Protein AF-A0A7V9UNX9-F1 (afdb_monomer)

Secondary structure (DSSP, 8-state):
--PPP-----HHHHHHHHHHHHHHHHHHHHHTT--GGG-----------------------EEETTEEEEE-TT--SSSBPPPP-S-SS----EEE-HHHHHHHGGGHHHHHHHHHHHHHHHHHHHHHHHHHHHHHHHHHHHHHHHHHTT--

Sequence (152 aa):
MTTKLKTAMSKEEALNIARRLVQEAVDIANKAGIAPSSVVALHCPEAAVKDSGRDNDDSKTLNWSGVPVIIDDSVEGLFEMPELNNDLEQKPAFLVTQTTADLVQPDFERYKPSLERMAEDWQEEKNQFMREQANRKRDDKKSAKRSDKRQR

Radius of gyration: 28.46 Å; Cα contacts (8 Å, |Δi|>4): 92; chains: 1; bounding box: 58×25×98 Å

Structure (mmCIF, N/CA/C/O backbone):
data_AF-A0A7V9UNX9-F1
#
_entry.id   AF-A0A7V9UNX9-F1
#
loop_
_atom_site.group_PDB
_atom_site.id
_atom_site.type_symbol
_atom_site.label_atom_id
_atom_site.label_alt_id
_atom_site.label_comp_id
_atom_site.label_asym_id
_atom_site.label_entity_id
_atom_site.label_seq_id
_atom_site.pdbx_PDB_ins_code
_atom_site.Cartn_x
_atom_site.Cartn_y
_atom_site.Cartn_z
_atom_site.occupancy
_atom_site.B_iso_or_equiv
_atom_site.auth_seq_id
_atom_site.auth_comp_id
_atom_site.auth_asym_id
_atom_site.auth_atom_id
_atom_site.pdbx_PDB_model_num
ATOM 1 N N . MET A 1 1 ? 15.496 11.543 54.769 1.00 38.31 1 MET A N 1
ATOM 2 C CA . MET A 1 1 ? 14.324 11.459 53.873 1.00 38.31 1 MET A CA 1
ATOM 3 C C . MET A 1 1 ? 14.515 10.249 52.975 1.00 38.31 1 MET A C 1
ATOM 5 O O . MET A 1 1 ? 15.350 10.299 52.085 1.00 38.31 1 MET A O 1
ATOM 9 N N . THR A 1 2 ? 13.855 9.133 53.275 1.00 35.97 2 THR A N 1
ATOM 10 C CA . THR A 1 2 ? 13.968 7.881 52.513 1.00 35.97 2 THR A CA 1
ATOM 11 C C . THR A 1 2 ? 12.855 7.832 51.468 1.00 35.97 2 THR A C 1
ATOM 13 O O . THR A 1 2 ? 11.669 7.855 51.794 1.00 35.97 2 THR A O 1
ATOM 16 N N . THR A 1 3 ? 13.236 7.856 50.194 1.00 46.88 3 THR A N 1
ATOM 17 C CA . THR A 1 3 ? 12.312 7.805 49.061 1.00 46.88 3 THR A CA 1
ATOM 18 C C . THR A 1 3 ? 11.769 6.389 48.879 1.00 46.88 3 THR A C 1
ATOM 20 O O . THR A 1 3 ? 12.484 5.394 48.976 1.00 46.88 3 THR A O 1
ATOM 23 N N . LYS A 1 4 ? 10.453 6.325 48.664 1.00 48.25 4 LYS A N 1
ATOM 24 C CA . LYS A 1 4 ? 9.636 5.118 48.531 1.00 48.25 4 LYS A CA 1
ATOM 25 C C . LYS A 1 4 ? 10.153 4.225 47.397 1.00 48.25 4 LYS A C 1
ATOM 27 O O . LYS A 1 4 ? 10.196 4.653 46.246 1.00 48.25 4 LYS A O 1
ATOM 32 N N . LEU A 1 5 ? 10.481 2.976 47.727 1.00 46.44 5 LEU A N 1
ATOM 33 C CA . LEU A 1 5 ? 10.648 1.896 46.757 1.00 46.44 5 LEU A CA 1
ATOM 34 C C . LEU A 1 5 ? 9.321 1.711 46.011 1.00 46.44 5 LEU A C 1
ATOM 36 O O . LEU A 1 5 ? 8.287 1.421 46.609 1.00 46.44 5 LEU A O 1
ATOM 40 N N . LYS A 1 6 ? 9.350 1.932 44.697 1.00 54.69 6 LYS A N 1
ATOM 41 C CA . LYS A 1 6 ? 8.251 1.633 43.782 1.00 54.69 6 LYS A CA 1
ATOM 42 C C . LYS A 1 6 ? 8.205 0.111 43.648 1.00 54.69 6 LYS A C 1
ATOM 44 O O . LYS A 1 6 ? 8.987 -0.457 42.893 1.00 54.69 6 LYS A O 1
ATOM 49 N N . THR A 1 7 ? 7.359 -0.546 44.440 1.00 56.25 7 THR A N 1
ATOM 50 C CA . THR A 1 7 ? 7.143 -1.994 44.364 1.00 56.25 7 THR A CA 1
ATOM 51 C C . THR A 1 7 ? 6.582 -2.315 42.982 1.00 56.25 7 THR A C 1
ATOM 53 O O . THR A 1 7 ? 5.412 -2.061 42.701 1.00 56.25 7 THR A O 1
ATOM 56 N N . ALA A 1 8 ? 7.435 -2.802 42.084 1.00 64.56 8 ALA A N 1
ATOM 57 C CA . ALA A 1 8 ? 6.988 -3.404 40.842 1.00 64.56 8 ALA A CA 1
ATOM 58 C C . ALA A 1 8 ? 6.227 -4.678 41.224 1.00 64.56 8 ALA A C 1
ATOM 60 O O . ALA A 1 8 ? 6.827 -5.609 41.759 1.00 64.56 8 ALA A O 1
ATOM 61 N N . MET A 1 9 ? 4.905 -4.685 41.027 1.00 65.62 9 MET A N 1
ATOM 62 C CA . MET A 1 9 ? 4.110 -5.898 41.216 1.00 65.62 9 MET A CA 1
ATOM 63 C C . MET A 1 9 ? 4.678 -6.999 40.323 1.00 65.62 9 MET A C 1
ATOM 65 O O . MET A 1 9 ? 5.007 -6.758 39.157 1.00 65.62 9 MET A O 1
ATOM 69 N N . SER A 1 10 ? 4.806 -8.203 40.875 1.00 76.12 10 SER A N 1
ATOM 70 C CA . SER A 1 10 ? 5.253 -9.356 40.099 1.00 76.12 10 SER A CA 1
ATOM 71 C C . SER A 1 10 ? 4.252 -9.640 38.977 1.00 76.12 10 SER A C 1
ATOM 73 O O . SER A 1 10 ? 3.045 -9.455 39.144 1.00 76.12 10 SER A O 1
ATOM 75 N N . LYS A 1 11 ? 4.739 -10.129 37.832 1.00 74.62 11 LYS A N 1
ATOM 76 C CA . LYS A 1 11 ? 3.904 -10.509 36.679 1.00 74.62 11 LYS A CA 1
ATOM 77 C C . LYS A 1 11 ? 2.758 -11.438 37.086 1.00 74.62 11 LYS A C 1
ATOM 79 O O . LYS A 1 11 ? 1.653 -11.311 36.572 1.00 74.62 11 LYS A O 1
ATOM 84 N N . GLU A 1 12 ? 3.016 -12.352 38.014 1.00 81.94 12 GLU A N 1
ATOM 85 C CA . GLU A 1 12 ? 2.030 -13.318 38.500 1.00 81.94 12 GLU A CA 1
ATOM 86 C C . GLU A 1 12 ? 0.948 -12.672 39.374 1.00 81.94 12 GLU A C 1
ATOM 88 O O . GLU A 1 12 ? -0.231 -13.006 39.271 1.00 81.94 12 GLU A O 1
ATOM 93 N N . GLU A 1 13 ? 1.328 -11.672 40.164 1.00 79.75 13 GLU A N 1
ATOM 94 C CA . GLU A 1 13 ? 0.406 -10.886 40.981 1.00 79.75 13 GLU A CA 1
ATOM 95 C C . GLU A 1 13 ? -0.486 -10.002 40.100 1.00 79.75 13 GLU A C 1
ATOM 97 O O . GLU A 1 13 ? -1.707 -10.002 40.253 1.00 79.75 13 GLU A O 1
ATOM 102 N N . ALA A 1 14 ? 0.096 -9.351 39.088 1.00 79.81 14 ALA A N 1
ATOM 103 C CA . ALA A 1 14 ? -0.650 -8.583 38.093 1.00 79.81 14 ALA A CA 1
ATOM 104 C C . ALA A 1 14 ? -1.644 -9.459 37.307 1.00 79.81 14 ALA A C 1
ATOM 106 O O . ALA A 1 14 ? -2.777 -9.049 37.057 1.00 79.81 14 ALA A O 1
ATOM 107 N N . LEU A 1 15 ? -1.245 -10.684 36.952 1.00 81.81 15 LEU A N 1
ATOM 108 C CA . LEU A 1 15 ? -2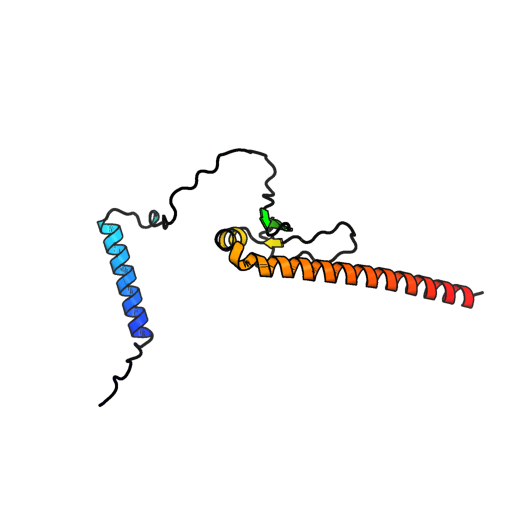.083 -11.612 36.194 1.00 81.81 15 LEU A CA 1
ATOM 109 C C . LEU A 1 15 ? -3.244 -12.152 37.044 1.00 81.81 15 LEU A C 1
ATOM 111 O O . LEU A 1 15 ? -4.368 -12.252 36.553 1.00 81.81 15 LEU A O 1
ATOM 115 N N . ASN A 1 16 ? -3.011 -12.422 38.330 1.00 87.06 16 ASN A N 1
ATOM 116 C CA . ASN A 1 16 ? -4.076 -12.786 39.266 1.00 87.06 16 ASN A CA 1
ATOM 117 C C . ASN A 1 16 ? -5.065 -11.638 39.503 1.00 87.06 16 ASN A C 1
ATOM 119 O O . ASN A 1 16 ? -6.274 -11.871 39.527 1.00 87.06 16 ASN A O 1
ATOM 123 N N . ILE A 1 17 ? -4.577 -10.399 39.612 1.00 84.25 17 ILE A N 1
ATOM 124 C CA . ILE A 1 17 ? -5.438 -9.215 39.730 1.00 84.25 17 ILE A CA 1
ATOM 125 C C . ILE A 1 17 ? -6.288 -9.045 38.466 1.00 84.25 17 ILE A C 1
ATOM 127 O O . ILE A 1 17 ? -7.502 -8.881 38.568 1.00 84.25 17 ILE A O 1
ATOM 131 N N . ALA A 1 18 ? -5.687 -9.155 37.279 1.00 78.81 18 ALA A N 1
ATOM 132 C CA . ALA A 1 18 ? -6.411 -9.052 36.014 1.00 78.81 18 ALA A CA 1
ATOM 133 C C . ALA A 1 18 ? -7.509 -10.121 35.891 1.00 78.81 18 ALA A C 1
ATOM 135 O O . ALA A 1 18 ? -8.648 -9.798 35.560 1.00 78.81 18 ALA A O 1
ATOM 136 N N . ARG A 1 19 ? -7.203 -11.382 36.231 1.00 86.12 19 ARG A N 1
ATOM 137 C CA . ARG A 1 19 ? -8.194 -12.474 36.230 1.00 86.12 19 ARG A CA 1
ATOM 138 C C . ARG A 1 19 ? -9.359 -12.194 37.174 1.00 86.12 19 ARG A C 1
ATOM 140 O O . ARG A 1 19 ? -10.508 -12.414 36.804 1.00 86.12 19 ARG A O 1
ATOM 147 N N . ARG A 1 20 ? -9.071 -11.680 38.372 1.00 87.00 20 ARG A N 1
ATOM 148 C CA . ARG A 1 20 ? -10.100 -11.329 39.355 1.00 87.00 20 ARG A CA 1
ATOM 149 C C . ARG A 1 20 ? -11.010 -10.204 38.857 1.00 87.00 20 ARG A C 1
ATOM 151 O O . ARG A 1 20 ? -12.221 -10.323 38.995 1.00 87.00 20 ARG A O 1
ATOM 158 N N . LEU A 1 21 ? -10.448 -9.160 38.249 1.00 85.56 21 LEU A N 1
ATOM 159 C CA . LEU A 1 21 ? -11.221 -8.042 37.693 1.00 85.56 21 LEU A CA 1
ATOM 160 C C . LEU A 1 21 ? -12.131 -8.481 36.541 1.00 85.56 21 LEU A C 1
ATOM 162 O O . LEU A 1 21 ? -13.276 -8.045 36.463 1.00 85.56 21 LEU A O 1
ATOM 166 N N . VAL A 1 22 ? -11.647 -9.374 35.672 1.00 82.81 22 VAL A N 1
ATOM 167 C CA . VAL A 1 22 ? -12.464 -9.945 34.591 1.00 82.81 22 VAL A CA 1
ATOM 168 C C . VAL A 1 22 ? -13.627 -10.752 35.164 1.00 82.81 22 VAL A C 1
ATOM 170 O O . VAL A 1 22 ? -14.760 -10.577 34.724 1.00 82.81 22 VAL A O 1
ATOM 173 N N . GLN A 1 23 ? -13.374 -11.588 36.174 1.00 83.06 23 GLN A N 1
ATOM 174 C CA . GLN A 1 23 ? -14.426 -12.377 36.815 1.00 83.06 23 GLN A CA 1
ATOM 175 C C . GLN A 1 23 ? -15.488 -11.483 37.473 1.00 83.06 23 GLN A C 1
ATOM 177 O O . GLN A 1 23 ? -16.681 -11.717 37.309 1.00 83.06 23 GLN A O 1
ATOM 182 N N . GLU A 1 24 ? -15.060 -10.419 38.156 1.00 82.69 24 GLU A N 1
ATOM 183 C CA . GLU A 1 24 ? -15.958 -9.455 38.793 1.00 82.69 24 GLU A CA 1
ATOM 184 C C . GLU A 1 24 ? -16.821 -8.706 37.766 1.00 82.69 24 GLU A C 1
ATOM 186 O O . GLU A 1 24 ? -18.028 -8.568 37.957 1.00 82.69 24 GLU A O 1
ATOM 191 N N . ALA A 1 25 ? -16.240 -8.292 36.636 1.00 78.25 25 ALA A N 1
ATOM 192 C CA . ALA A 1 25 ? -16.984 -7.656 35.551 1.00 78.25 25 ALA A CA 1
ATOM 193 C C . ALA A 1 25 ? -18.033 -8.599 34.932 1.00 78.25 25 ALA A C 1
ATOM 195 O O . ALA A 1 25 ? -19.160 -8.179 34.665 1.00 78.25 25 ALA A O 1
ATOM 196 N N . VAL A 1 26 ? -17.688 -9.879 34.751 1.00 80.25 26 VAL A N 1
ATOM 197 C CA . VAL A 1 26 ? -18.617 -10.909 34.258 1.00 80.25 26 VAL A CA 1
ATOM 198 C C . VAL A 1 26 ? -19.763 -11.134 35.247 1.00 80.25 26 VAL A C 1
ATOM 200 O O . VAL A 1 26 ? -20.925 -11.178 34.843 1.00 80.25 26 VAL A O 1
ATOM 203 N N . ASP A 1 27 ? -19.471 -11.213 36.544 1.00 81.06 27 ASP A N 1
ATOM 204 C CA . ASP A 1 27 ? -20.492 -11.403 37.578 1.00 81.06 27 ASP A CA 1
ATOM 205 C C . ASP A 1 27 ? -21.442 -10.198 37.684 1.00 81.06 27 ASP A C 1
ATOM 207 O O . ASP A 1 27 ? -22.650 -10.372 37.877 1.00 81.06 27 ASP A O 1
ATOM 211 N N . ILE A 1 28 ? -20.927 -8.974 37.516 1.00 80.44 28 ILE A N 1
ATOM 212 C CA . ILE A 1 28 ? -21.739 -7.749 37.465 1.00 80.44 28 ILE A CA 1
ATOM 213 C C . ILE A 1 28 ? -22.642 -7.750 36.226 1.00 80.44 28 ILE A C 1
ATOM 215 O O . ILE A 1 28 ? -23.837 -7.479 36.354 1.00 80.44 28 ILE A O 1
ATOM 219 N N . ALA A 1 29 ? -22.111 -8.098 35.050 1.00 70.12 29 ALA A N 1
ATOM 220 C CA . ALA A 1 29 ? -22.890 -8.175 33.813 1.00 70.12 29 ALA A CA 1
ATOM 221 C C . ALA A 1 29 ? -24.019 -9.217 33.913 1.00 70.12 29 ALA A C 1
ATOM 223 O O . ALA A 1 29 ? -25.170 -8.921 33.587 1.00 70.12 29 ALA A O 1
ATOM 224 N N . ASN A 1 30 ? -23.719 -10.392 34.474 1.00 74.62 30 ASN A N 1
ATOM 225 C CA . ASN A 1 30 ? -24.704 -11.447 34.707 1.00 74.62 30 ASN A CA 1
ATOM 226 C C . ASN A 1 30 ? -25.804 -11.004 35.685 1.00 74.62 30 ASN A C 1
ATOM 228 O O . ASN A 1 30 ? -26.985 -11.241 35.434 1.00 74.62 30 ASN A O 1
ATOM 232 N N . LYS A 1 31 ? -25.446 -10.317 36.780 1.00 77.75 31 LYS A N 1
ATOM 233 C CA . LYS A 1 31 ? -26.427 -9.752 37.727 1.00 77.75 31 LYS A CA 1
ATOM 234 C C . LYS A 1 31 ? -27.288 -8.652 37.110 1.00 77.75 31 LYS A C 1
ATOM 236 O O . LYS A 1 31 ? -28.445 -8.512 37.495 1.00 77.75 31 LYS A O 1
ATOM 241 N N . ALA A 1 32 ? -26.744 -7.892 36.165 1.00 74.56 32 ALA A N 1
ATOM 242 C CA . ALA A 1 32 ? -27.473 -6.868 35.423 1.00 74.56 32 ALA A CA 1
ATOM 243 C C . ALA A 1 32 ? -28.381 -7.446 34.317 1.00 74.56 32 ALA A C 1
ATOM 245 O O . ALA A 1 32 ? -29.044 -6.681 33.621 1.00 74.56 32 ALA A O 1
ATOM 246 N N . GLY A 1 33 ? -28.425 -8.775 34.139 1.00 67.31 33 GLY A N 1
ATOM 247 C CA . GLY A 1 33 ? -29.207 -9.425 33.083 1.00 67.31 33 GLY A CA 1
ATOM 248 C C . GLY A 1 33 ? -28.646 -9.192 31.678 1.00 67.31 33 GLY A C 1
ATOM 249 O O . GLY A 1 33 ? -29.339 -9.428 30.690 1.00 67.31 33 GLY A O 1
ATOM 250 N N . ILE A 1 34 ? -27.399 -8.725 31.577 1.00 57.94 34 ILE A N 1
ATOM 251 C CA . ILE A 1 34 ? -26.711 -8.497 30.312 1.00 57.94 34 ILE A CA 1
ATOM 252 C C . ILE A 1 34 ? -26.111 -9.836 29.897 1.00 57.94 34 ILE A C 1
ATOM 254 O O . ILE A 1 34 ? -25.151 -10.312 30.503 1.00 57.94 34 ILE A O 1
ATOM 258 N N . ALA A 1 35 ? -26.691 -10.468 28.875 1.00 58.53 35 ALA A N 1
ATOM 259 C CA . ALA A 1 35 ? -26.101 -11.665 28.294 1.00 58.53 35 ALA A CA 1
ATOM 260 C C . ALA A 1 35 ? -24.660 -11.344 27.843 1.00 58.53 35 ALA A C 1
ATOM 262 O O . ALA A 1 35 ? -24.448 -10.304 27.218 1.00 58.53 35 ALA A O 1
ATOM 263 N N . PRO A 1 36 ? -23.665 -12.210 28.096 1.00 56.16 36 PRO A N 1
ATOM 264 C CA . PRO A 1 36 ? -22.278 -11.953 27.698 1.00 56.16 36 PRO A CA 1
ATOM 265 C C . PRO A 1 36 ? -22.115 -11.801 26.175 1.00 56.16 36 PRO A C 1
ATOM 267 O O . PRO A 1 36 ? -21.190 -11.139 25.720 1.00 56.16 36 PRO A O 1
ATOM 270 N N . SER A 1 37 ? -23.055 -12.330 25.382 1.00 55.47 37 SER A N 1
ATOM 271 C CA . SER A 1 37 ? -23.157 -12.111 23.931 1.00 55.47 37 SER A CA 1
ATOM 272 C C . SER A 1 37 ? -23.652 -10.712 23.532 1.00 55.47 37 SER A C 1
ATOM 274 O O . SER A 1 37 ? -23.590 -10.359 22.361 1.00 55.47 37 SER A O 1
ATOM 276 N N . SER A 1 38 ? -24.173 -9.931 24.481 1.00 48.34 38 SER A N 1
ATOM 277 C CA . SER A 1 38 ? -24.697 -8.572 24.290 1.00 48.34 38 SER A CA 1
ATOM 278 C C . SER A 1 38 ? -23.705 -7.486 24.715 1.00 48.34 38 SER A C 1
ATOM 280 O O . SER A 1 38 ? -23.995 -6.303 24.536 1.00 48.34 38 SER A O 1
ATOM 282 N N . VAL A 1 39 ? -22.535 -7.854 25.250 1.00 49.25 39 VAL A N 1
ATOM 283 C CA . VAL A 1 39 ? -21.430 -6.922 25.521 1.00 49.25 39 VAL A CA 1
ATOM 284 C C . VAL A 1 39 ? -20.670 -6.672 24.214 1.00 49.25 39 VAL A C 1
ATOM 286 O O . VAL A 1 39 ? -19.484 -6.951 24.078 1.00 49.25 39 VAL A O 1
ATOM 289 N N . VAL A 1 40 ? -21.386 -6.169 23.210 1.00 51.28 40 VAL A N 1
ATOM 290 C CA . VAL A 1 40 ? -20.777 -5.435 22.104 1.00 51.28 40 VAL A CA 1
ATOM 291 C C . VAL A 1 40 ? -20.594 -4.022 22.634 1.00 51.28 40 VAL A C 1
ATOM 293 O O . VAL A 1 40 ? -21.552 -3.411 23.109 1.00 51.28 40 VAL A O 1
ATOM 296 N N . ALA A 1 41 ? -19.361 -3.524 22.628 1.00 43.09 41 ALA A N 1
ATOM 297 C CA . ALA A 1 41 ? -19.062 -2.166 23.048 1.00 43.09 41 ALA A CA 1
ATOM 298 C C . ALA A 1 41 ? -19.836 -1.170 22.166 1.00 43.09 41 ALA A C 1
ATOM 300 O O . ALA A 1 41 ? -19.410 -0.822 21.070 1.00 43.09 41 ALA A O 1
ATOM 301 N N . LEU A 1 42 ? -20.984 -0.707 22.659 1.00 45.50 42 LEU A N 1
ATOM 302 C CA . LEU A 1 42 ? -21.714 0.448 22.147 1.00 45.50 42 LEU A CA 1
ATOM 303 C C . LEU A 1 42 ? -20.953 1.716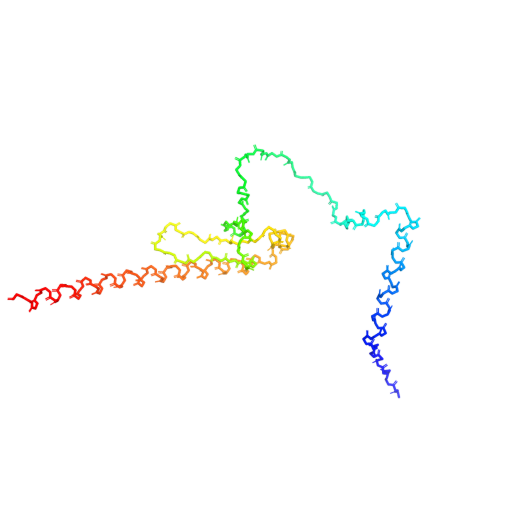 22.556 1.00 45.50 42 LEU A C 1
ATOM 305 O O . LEU A 1 42 ? -21.374 2.478 23.421 1.00 45.50 42 LEU A O 1
ATOM 309 N N . HIS A 1 43 ? -19.804 1.938 21.928 1.00 41.25 43 HIS A N 1
ATOM 310 C CA . HIS A 1 43 ? -19.241 3.272 21.792 1.00 41.25 43 HIS A CA 1
ATOM 311 C C . HIS A 1 43 ? -19.416 3.703 20.342 1.00 41.25 43 HIS A C 1
ATOM 313 O O . HIS A 1 43 ? -18.609 3.353 19.492 1.00 41.25 43 HIS A O 1
ATOM 319 N N . CYS A 1 44 ? -20.524 4.401 20.084 1.00 35.28 44 CYS A N 1
ATOM 320 C CA . CYS A 1 44 ? -20.582 5.672 19.352 1.00 35.28 44 CYS A CA 1
ATOM 321 C C . CYS A 1 44 ? -22.050 5.990 19.013 1.00 35.28 44 CYS A C 1
ATOM 323 O O . CYS A 1 44 ? -22.663 5.268 18.225 1.00 35.28 44 CYS A O 1
ATOM 325 N N . PRO A 1 45 ? -22.645 7.045 19.599 1.00 47.66 45 PRO A N 1
ATOM 326 C CA . PRO A 1 45 ? -23.925 7.546 19.138 1.00 47.66 45 PRO A CA 1
ATOM 327 C C . PRO A 1 45 ? -23.741 8.276 17.799 1.00 47.66 45 PRO A C 1
ATOM 329 O O . PRO A 1 45 ? -22.867 9.122 17.653 1.00 47.66 45 PRO A O 1
ATOM 332 N N . GLU A 1 46 ? -24.610 7.926 16.855 1.00 38.59 46 GLU A N 1
ATOM 333 C CA . GLU A 1 46 ? -25.301 8.856 15.961 1.00 38.59 46 GLU A CA 1
ATOM 334 C C . GLU A 1 46 ? -24.448 9.830 15.124 1.00 38.59 46 GLU A C 1
ATOM 336 O O . GLU A 1 46 ? -24.193 10.972 15.492 1.00 38.59 46 GLU A O 1
ATOM 341 N N . ALA A 1 47 ? -24.170 9.424 13.886 1.00 36.69 47 ALA A N 1
ATOM 342 C CA . ALA A 1 47 ? -24.272 10.336 12.755 1.00 36.69 47 ALA A CA 1
ATOM 343 C C . ALA A 1 47 ? -25.046 9.619 11.649 1.00 36.69 47 ALA A C 1
ATOM 345 O O . ALA A 1 47 ? -24.551 8.703 10.995 1.00 36.69 47 ALA A O 1
ATOM 346 N N . ALA A 1 48 ? -26.306 10.016 11.493 1.00 48.19 48 ALA A N 1
ATOM 347 C CA . ALA A 1 48 ? -27.147 9.630 10.380 1.00 48.19 48 ALA A CA 1
ATOM 348 C C . ALA A 1 48 ? -26.436 9.930 9.053 1.00 48.19 48 ALA A C 1
ATOM 350 O O . ALA A 1 48 ? -26.234 11.094 8.709 1.00 48.19 48 ALA A O 1
ATOM 351 N N . VAL A 1 49 ? -26.125 8.899 8.271 1.00 39.41 49 VAL A N 1
ATOM 352 C CA . VAL A 1 49 ? -25.930 9.061 6.830 1.00 39.41 49 VAL A CA 1
ATOM 353 C C . VAL A 1 49 ? -26.795 8.034 6.128 1.00 39.41 49 VAL A C 1
ATOM 355 O O . VAL A 1 49 ? -26.775 6.841 6.416 1.00 39.41 49 VAL A O 1
ATOM 358 N N . LYS A 1 50 ? -27.646 8.593 5.277 1.00 42.22 50 LYS A N 1
ATOM 359 C CA . LYS A 1 50 ? -28.726 7.947 4.561 1.00 42.22 50 LYS A CA 1
ATOM 360 C C . LYS A 1 50 ? -28.215 6.825 3.669 1.00 42.22 50 LYS A C 1
ATOM 362 O O . LYS A 1 50 ? -27.234 6.972 2.950 1.00 42.22 50 LYS A O 1
ATOM 367 N N . ASP A 1 51 ? -29.008 5.772 3.696 1.00 51.41 51 ASP A N 1
ATOM 368 C CA . ASP A 1 51 ? -29.269 4.846 2.611 1.00 51.41 51 ASP A CA 1
ATOM 369 C C . ASP A 1 51 ? -29.325 5.565 1.249 1.00 51.41 51 ASP A C 1
ATOM 371 O O . ASP A 1 51 ? -30.171 6.438 1.031 1.00 51.41 51 ASP A O 1
ATOM 375 N N . SER A 1 52 ? -28.422 5.204 0.340 1.00 42.78 52 SER A N 1
ATOM 376 C CA . SER A 1 52 ? -28.703 5.202 -1.095 1.00 42.78 52 SER A CA 1
ATOM 377 C C . SER A 1 52 ? -27.652 4.381 -1.834 1.00 42.78 52 SER A C 1
ATOM 379 O O . SER A 1 52 ? -26.494 4.789 -1.905 1.00 42.78 52 SER A O 1
ATOM 381 N N . GLY A 1 53 ? -28.076 3.275 -2.443 1.00 33.88 53 GLY A N 1
ATOM 382 C CA . GLY A 1 53 ? -27.324 2.649 -3.531 1.00 33.88 53 GLY A CA 1
ATOM 383 C C . GLY A 1 53 ? -27.114 1.157 -3.363 1.00 33.88 53 GLY A C 1
ATOM 384 O O . GLY A 1 53 ? -26.008 0.694 -3.120 1.00 33.88 53 GLY A O 1
ATOM 385 N N . ARG A 1 54 ? -28.201 0.408 -3.513 1.00 46.56 54 ARG A N 1
ATOM 386 C CA . ARG A 1 54 ? -28.181 -1.016 -3.819 1.00 46.56 54 ARG A CA 1
ATOM 387 C C . ARG A 1 54 ? -27.744 -1.162 -5.277 1.00 46.56 54 ARG A C 1
ATOM 389 O O . ARG A 1 54 ? -28.607 -1.136 -6.142 1.00 46.56 54 ARG A O 1
ATOM 396 N N . ASP A 1 55 ? -26.448 -1.316 -5.520 1.00 37.50 55 ASP A N 1
ATOM 397 C CA . ASP A 1 55 ? -25.935 -1.811 -6.796 1.00 37.50 55 ASP A CA 1
ATOM 398 C C . ASP A 1 55 ? -25.096 -3.066 -6.555 1.00 37.50 55 ASP A C 1
ATOM 400 O O . ASP A 1 55 ? -24.197 -3.120 -5.720 1.00 37.50 55 ASP A O 1
ATOM 404 N N . ASN A 1 56 ? -25.522 -4.104 -7.259 1.00 43.53 56 ASN A N 1
ATOM 405 C CA . ASN A 1 56 ? -25.025 -5.467 -7.274 1.00 43.53 56 ASN A CA 1
ATOM 406 C C . ASN A 1 56 ? -23.715 -5.489 -8.085 1.00 43.53 56 ASN A C 1
ATOM 408 O O . ASN A 1 56 ? -23.741 -5.762 -9.282 1.00 43.53 56 ASN A O 1
ATOM 412 N N . ASP A 1 57 ? -22.602 -5.131 -7.451 1.00 41.94 57 ASP A N 1
ATOM 413 C CA . ASP A 1 57 ? -21.241 -5.412 -7.919 1.00 41.94 57 ASP A CA 1
ATOM 414 C C . ASP A 1 57 ? -20.345 -5.439 -6.671 1.00 41.94 57 ASP A C 1
ATOM 416 O O . ASP A 1 57 ? -19.954 -4.400 -6.143 1.00 41.94 57 ASP A O 1
ATOM 420 N N . ASP A 1 58 ? -20.114 -6.629 -6.110 1.00 43.44 58 ASP A N 1
ATOM 421 C CA . ASP A 1 58 ? -19.566 -6.846 -4.754 1.00 43.44 58 ASP A CA 1
ATOM 422 C C . ASP A 1 58 ? -18.094 -6.410 -4.564 1.00 43.44 58 ASP A C 1
ATOM 424 O O . ASP A 1 58 ? -17.455 -6.735 -3.565 1.00 43.44 58 ASP A O 1
ATOM 428 N N . SER A 1 59 ? -17.543 -5.614 -5.479 1.00 49.09 59 SER A N 1
ATOM 429 C CA . SER A 1 59 ? -16.244 -4.966 -5.311 1.00 49.09 59 SER A CA 1
ATOM 430 C C . SER A 1 59 ? -16.445 -3.593 -4.677 1.00 49.09 59 SER A C 1
ATOM 432 O O . SER A 1 59 ? -16.423 -2.565 -5.355 1.00 49.09 59 SER A O 1
ATOM 434 N N . LYS A 1 60 ? -16.660 -3.560 -3.359 1.00 55.31 60 LYS A N 1
ATOM 435 C CA . LYS A 1 60 ? -16.789 -2.321 -2.578 1.00 55.31 60 LYS A CA 1
ATOM 436 C C . LYS A 1 60 ? -15.472 -1.535 -2.647 1.00 55.31 60 LYS A C 1
ATOM 438 O O . LYS A 1 60 ? -14.592 -1.700 -1.809 1.00 55.31 60 LYS A O 1
ATOM 443 N N . THR A 1 61 ? -15.311 -0.709 -3.679 1.00 59.91 61 THR A N 1
ATOM 444 C CA . THR A 1 61 ? -14.088 0.066 -3.902 1.00 59.91 61 THR A CA 1
ATOM 445 C C . THR A 1 61 ? -14.087 1.234 -2.925 1.00 59.91 61 THR A C 1
ATOM 447 O O . THR A 1 61 ? -14.780 2.236 -3.106 1.00 59.91 61 THR A O 1
ATOM 450 N N . LEU A 1 62 ? -13.353 1.075 -1.828 1.00 72.69 62 LEU A N 1
ATOM 451 C CA . LEU A 1 62 ? -13.092 2.150 -0.878 1.00 72.69 62 LEU A CA 1
ATOM 452 C C . LEU A 1 62 ? -12.009 3.053 -1.480 1.00 72.69 62 LEU A C 1
ATOM 454 O O . LEU A 1 62 ? -11.116 2.575 -2.165 1.00 72.69 62 LEU A O 1
ATOM 458 N N . ASN A 1 63 ? -12.081 4.363 -1.265 1.00 80.38 63 ASN A N 1
ATOM 459 C CA . ASN A 1 63 ? -11.036 5.286 -1.718 1.00 80.38 63 ASN A CA 1
ATOM 460 C C . ASN A 1 63 ? -10.345 5.888 -0.502 1.00 80.38 63 ASN A C 1
ATOM 462 O O . ASN A 1 63 ? -10.984 6.558 0.311 1.00 80.38 63 ASN A O 1
ATOM 466 N N . TRP A 1 64 ? -9.036 5.683 -0.407 1.00 81.31 64 TRP A N 1
ATOM 467 C CA . TRP A 1 64 ? -8.189 6.151 0.683 1.00 81.31 64 TRP A CA 1
ATOM 468 C C . TRP A 1 64 ? -7.148 7.112 0.136 1.00 81.31 64 TRP A C 1
ATOM 470 O O . TRP A 1 64 ? -6.346 6.760 -0.720 1.00 81.31 64 TRP A O 1
ATOM 480 N N . SER A 1 65 ? -7.198 8.364 0.592 1.00 77.94 65 SER A N 1
ATOM 481 C CA . SER A 1 65 ? -6.295 9.429 0.130 1.00 77.94 65 SER A CA 1
ATOM 482 C C . SER A 1 65 ? -6.360 9.662 -1.386 1.00 77.94 65 SER A C 1
ATOM 484 O O . SER A 1 65 ? -5.376 10.040 -2.010 1.00 77.94 65 SER A O 1
ATOM 486 N N . GLY A 1 66 ? -7.519 9.404 -2.004 1.00 80.38 66 GLY A N 1
ATOM 487 C CA . GLY A 1 66 ? -7.681 9.472 -3.461 1.00 80.38 66 GLY A CA 1
ATOM 488 C C . GLY A 1 66 ? -7.098 8.276 -4.227 1.00 80.38 66 GLY A C 1
ATOM 489 O O . GLY A 1 66 ? -7.127 8.285 -5.455 1.00 80.38 66 GLY A O 1
ATOM 490 N N . VAL A 1 67 ? -6.612 7.251 -3.523 1.00 84.12 67 VAL A N 1
ATOM 491 C CA . VAL A 1 67 ? -6.118 5.990 -4.081 1.00 84.12 67 VAL A CA 1
ATOM 492 C C . VAL A 1 67 ? -7.176 4.895 -3.883 1.00 84.12 67 VAL A C 1
ATOM 494 O O . VAL A 1 67 ? -7.735 4.789 -2.785 1.00 84.12 67 VAL A O 1
ATOM 497 N N . PRO A 1 68 ? -7.470 4.076 -4.908 1.00 86.75 68 PRO A N 1
ATOM 498 C CA . PRO A 1 68 ? -8.381 2.946 -4.776 1.00 86.75 68 PRO A CA 1
ATOM 499 C C . PRO A 1 68 ? -7.892 1.924 -3.752 1.00 86.75 68 PRO A C 1
ATOM 501 O O . PRO A 1 68 ? -6.704 1.612 -3.687 1.00 86.75 68 PRO A O 1
ATOM 504 N N . VAL A 1 69 ? -8.829 1.369 -2.998 1.00 87.44 69 VAL A N 1
ATOM 505 C CA . VAL A 1 69 ? -8.636 0.267 -2.061 1.00 87.44 69 VAL A CA 1
ATOM 506 C C . VAL A 1 69 ? -9.473 -0.902 -2.546 1.00 87.44 69 VAL A C 1
ATOM 508 O O . VAL A 1 69 ? -10.682 -0.780 -2.766 1.00 87.44 69 VAL A O 1
ATOM 511 N N . ILE A 1 70 ? -8.807 -2.030 -2.724 1.00 87.81 70 ILE A N 1
ATOM 512 C CA . ILE A 1 70 ? -9.370 -3.275 -3.213 1.00 87.81 70 ILE A CA 1
ATOM 513 C C . ILE A 1 70 ? -9.314 -4.259 -2.053 1.00 87.81 70 ILE A C 1
ATOM 515 O O . ILE A 1 70 ? -8.248 -4.506 -1.487 1.00 87.81 70 ILE A O 1
ATOM 519 N N . ILE A 1 71 ? -10.480 -4.789 -1.695 1.00 86.25 71 ILE A N 1
ATOM 520 C CA . ILE A 1 71 ? -10.583 -5.811 -0.663 1.00 86.25 71 ILE A CA 1
ATOM 521 C C . ILE A 1 71 ? -10.243 -7.156 -1.298 1.00 86.25 71 ILE A C 1
ATOM 523 O O . ILE A 1 71 ? -10.967 -7.627 -2.174 1.00 86.25 71 ILE A O 1
ATOM 527 N N . ASP A 1 72 ? -9.135 -7.745 -0.868 1.00 85.69 72 ASP A N 1
ATOM 528 C CA . ASP A 1 72 ? -8.655 -9.045 -1.317 1.00 85.69 72 ASP A CA 1
ATOM 529 C C . ASP A 1 72 ? -8.194 -9.853 -0.100 1.00 85.69 72 ASP A C 1
ATOM 531 O O . ASP A 1 72 ? -7.142 -9.602 0.479 1.00 85.69 72 ASP A O 1
ATOM 535 N N . ASP A 1 73 ? -8.989 -10.834 0.320 1.00 83.50 73 ASP A N 1
ATOM 536 C CA . ASP A 1 73 ? -8.641 -11.681 1.467 1.00 83.50 73 ASP A CA 1
ATOM 537 C C . ASP A 1 73 ? -7.563 -12.732 1.136 1.00 83.50 73 ASP A C 1
ATOM 539 O O . ASP A 1 73 ? -7.184 -13.517 2.007 1.00 83.50 73 ASP A O 1
ATOM 543 N N . SER A 1 74 ? -7.071 -12.774 -0.109 1.00 82.81 74 SER A N 1
ATOM 544 C CA . SER A 1 74 ? -5.947 -13.630 -0.497 1.00 82.81 74 SER A CA 1
ATOM 545 C C . SER A 1 74 ? -4.575 -12.999 -0.248 1.00 82.81 74 SER A C 1
ATOM 547 O O . SER A 1 74 ? -3.583 -13.731 -0.246 1.00 82.81 74 SER A O 1
ATOM 549 N N . VAL A 1 75 ? -4.501 -11.683 -0.001 1.00 79.12 75 VAL A N 1
ATOM 550 C CA . VAL A 1 75 ? -3.236 -11.031 0.363 1.00 79.12 75 VAL A CA 1
ATOM 551 C C . VAL A 1 75 ? -2.887 -11.284 1.830 1.00 79.12 75 VAL A C 1
ATOM 553 O O . VAL A 1 75 ? -3.751 -11.301 2.707 1.00 79.12 75 VAL A O 1
ATOM 556 N N . GLU A 1 76 ? -1.600 -11.494 2.110 1.00 74.25 76 GLU A N 1
ATOM 557 C CA . GLU A 1 76 ? -1.116 -11.745 3.475 1.00 74.25 76 GLU A CA 1
ATOM 558 C C . GLU A 1 76 ? -0.812 -10.438 4.232 1.00 74.25 76 GLU A C 1
ATOM 560 O O . GLU A 1 76 ? -0.797 -10.416 5.467 1.00 74.25 76 GLU A O 1
ATOM 565 N N . GLY A 1 77 ? -0.568 -9.341 3.511 1.00 66.31 77 GLY A N 1
ATOM 566 C CA . GLY A 1 77 ? -0.233 -8.041 4.074 1.00 66.31 77 GLY A CA 1
ATOM 567 C C . GLY A 1 77 ? -1.429 -7.159 4.440 1.00 66.31 77 GLY A C 1
ATOM 568 O O . GLY A 1 77 ? -2.541 -7.285 3.936 1.00 66.31 77 GLY A O 1
ATOM 569 N N . LEU A 1 78 ? -1.163 -6.202 5.335 1.00 72.50 78 LEU A N 1
ATOM 570 C CA . LEU A 1 78 ? -2.136 -5.192 5.769 1.00 72.50 78 LEU A CA 1
ATOM 571 C C . LEU A 1 78 ? -2.395 -4.129 4.682 1.00 72.50 78 LEU A C 1
ATOM 573 O O . LEU A 1 78 ? -3.499 -3.610 4.584 1.00 72.50 78 LEU A O 1
ATOM 577 N N . PHE A 1 79 ? -1.367 -3.775 3.907 1.00 79.56 79 PHE A N 1
ATOM 578 C CA . PHE A 1 79 ? -1.398 -2.733 2.876 1.00 79.56 79 PHE A CA 1
ATOM 579 C C . PHE A 1 79 ? -0.399 -3.079 1.782 1.00 79.56 79 PHE A C 1
ATOM 581 O O . PHE A 1 79 ? 0.761 -2.666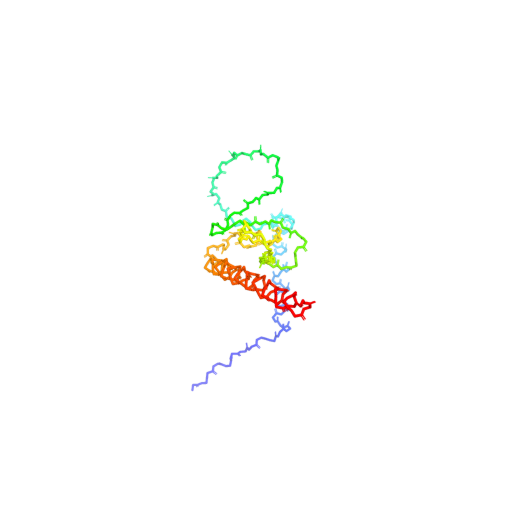 1.840 1.00 79.56 79 PHE A O 1
ATOM 588 N N . GLU A 1 80 ? -0.830 -3.855 0.800 1.00 84.25 8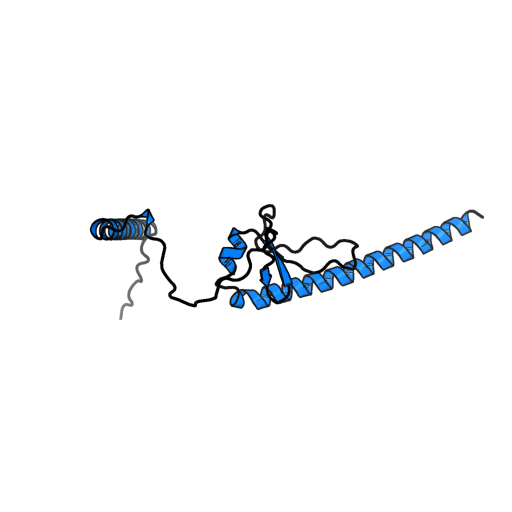0 GLU A N 1
ATOM 589 C CA . GLU A 1 80 ? 0.026 -4.221 -0.322 1.00 84.25 80 GLU A CA 1
ATOM 590 C C . GLU A 1 80 ? -0.297 -3.366 -1.541 1.00 84.25 80 GLU A C 1
ATOM 592 O O . GLU A 1 80 ? -1.449 -3.057 -1.824 1.00 84.25 80 GLU A O 1
ATOM 597 N N . MET A 1 81 ? 0.739 -2.949 -2.259 1.00 87.88 81 MET A N 1
ATOM 598 C CA . MET A 1 81 ? 0.579 -2.354 -3.580 1.00 87.88 81 MET A CA 1
ATOM 599 C C . MET A 1 81 ? 0.808 -3.446 -4.624 1.00 87.88 81 MET A C 1
ATOM 601 O O . MET A 1 81 ? 1.695 -4.281 -4.433 1.00 87.88 81 MET A O 1
ATOM 605 N N . PRO A 1 82 ? 0.056 -3.454 -5.735 1.00 86.62 82 PRO A N 1
ATOM 606 C CA . PRO A 1 82 ? 0.244 -4.447 -6.778 1.00 86.62 82 PRO A CA 1
ATOM 607 C C . PRO A 1 82 ? 1.651 -4.346 -7.370 1.00 86.62 82 PRO A C 1
ATOM 609 O O . PRO A 1 82 ? 2.190 -3.250 -7.553 1.00 86.62 82 PRO A O 1
ATOM 612 N N . GLU A 1 83 ? 2.223 -5.493 -7.732 1.00 88.00 83 GLU A N 1
ATOM 613 C CA . GLU A 1 83 ? 3.524 -5.537 -8.395 1.00 88.00 83 GLU A CA 1
ATOM 614 C C . GLU A 1 83 ? 3.524 -4.726 -9.697 1.00 88.00 83 GLU A C 1
ATOM 616 O O . GLU A 1 83 ? 2.552 -4.696 -10.464 1.00 88.00 83 GLU A O 1
ATOM 621 N N . LEU A 1 84 ? 4.650 -4.070 -9.970 1.00 89.56 84 LEU A N 1
ATOM 622 C CA . LEU A 1 84 ? 4.824 -3.268 -11.172 1.00 89.56 84 LEU A CA 1
ATOM 623 C C . LEU A 1 84 ? 4.854 -4.162 -12.413 1.00 89.56 84 LEU A C 1
ATOM 625 O O . LEU A 1 84 ? 5.689 -5.055 -12.546 1.00 89.56 84 LEU A O 1
ATOM 629 N N . ASN A 1 85 ? 3.976 -3.876 -13.371 1.00 87.69 85 ASN A N 1
ATOM 630 C CA . ASN A 1 85 ? 3.936 -4.577 -14.652 1.00 87.69 85 ASN A CA 1
ATOM 631 C C . ASN A 1 85 ? 4.336 -3.652 -15.822 1.00 87.69 85 ASN A C 1
ATOM 633 O O . ASN A 1 85 ? 4.764 -2.517 -15.628 1.00 87.69 85 ASN A O 1
ATOM 637 N N . ASN A 1 86 ? 4.226 -4.119 -17.069 1.00 83.50 86 ASN A N 1
ATOM 638 C CA . ASN A 1 86 ? 4.553 -3.304 -18.253 1.00 83.50 86 ASN A CA 1
ATOM 639 C C . ASN A 1 86 ? 3.385 -2.433 -18.758 1.00 83.50 86 ASN A C 1
ATOM 641 O O . ASN A 1 86 ? 3.530 -1.777 -19.791 1.00 83.50 86 ASN A O 1
ATOM 645 N N . ASP A 1 87 ? 2.239 -2.452 -18.079 1.00 85.62 87 ASP A N 1
ATOM 646 C CA . ASP A 1 87 ? 1.064 -1.672 -18.450 1.00 85.62 87 ASP A CA 1
ATOM 647 C C . ASP A 1 87 ? 1.255 -0.200 -18.060 1.00 85.62 87 ASP A C 1
ATOM 649 O O . ASP A 1 87 ? 1.640 0.115 -16.935 1.00 85.62 87 ASP A O 1
ATOM 653 N N . LEU A 1 88 ? 1.011 0.708 -19.002 1.00 79.06 88 LEU A N 1
ATOM 654 C CA . LEU A 1 88 ? 1.110 2.152 -18.782 1.00 79.06 88 LEU A CA 1
ATOM 655 C C . LEU A 1 88 ? -0.096 2.706 -18.022 1.00 79.06 88 LEU A C 1
ATOM 657 O O . LEU A 1 88 ? 0.007 3.778 -17.432 1.00 79.06 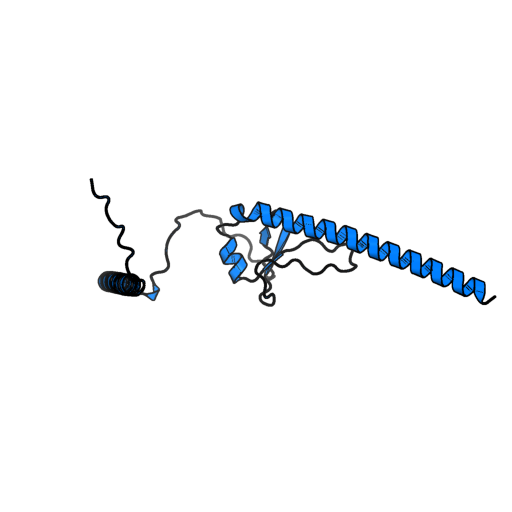88 LEU A O 1
ATOM 661 N N . GLU A 1 89 ? -1.218 1.991 -18.044 1.00 83.62 89 GLU A N 1
ATOM 662 C CA . GLU A 1 89 ? -2.461 2.407 -17.398 1.00 83.62 89 GLU A CA 1
ATOM 663 C C . GLU A 1 89 ? -2.570 1.896 -15.957 1.00 83.62 89 GLU A C 1
ATOM 665 O O . GLU A 1 89 ? -3.499 2.277 -15.244 1.00 83.62 89 GLU A O 1
ATOM 670 N N . GLN A 1 90 ? -1.603 1.086 -15.504 1.00 85.25 90 GLN A N 1
ATOM 671 C CA . GLN A 1 90 ? -1.541 0.610 -14.126 1.00 85.25 90 GLN A CA 1
ATOM 672 C C . GLN A 1 90 ? -1.430 1.800 -13.164 1.00 85.25 90 GLN A C 1
ATOM 674 O O . GLN A 1 90 ? -0.479 2.583 -13.230 1.00 85.25 90 GLN A O 1
ATOM 679 N N . LYS A 1 91 ? -2.402 1.910 -12.258 1.00 87.12 91 LYS A N 1
ATOM 680 C CA . LYS A 1 91 ? -2.476 2.936 -11.211 1.00 87.12 91 LYS A CA 1
ATOM 681 C C . LYS A 1 91 ? -2.144 2.333 -9.842 1.00 87.12 91 LYS A C 1
ATOM 683 O O . LYS A 1 91 ? -2.349 1.130 -9.670 1.00 87.12 91 LYS A O 1
ATOM 688 N N . PRO A 1 92 ? -1.684 3.149 -8.876 1.00 88.94 92 PRO A N 1
ATOM 689 C CA . PRO A 1 92 ? -1.534 2.697 -7.500 1.00 88.94 92 PRO A CA 1
ATOM 690 C C . PRO A 1 92 ? -2.900 2.290 -6.942 1.00 88.94 92 PRO A C 1
ATOM 692 O O . PRO A 1 92 ? -3.903 2.962 -7.197 1.00 88.94 92 PRO A O 1
ATOM 695 N N . ALA A 1 93 ? -2.932 1.194 -6.192 1.00 90.12 93 ALA A N 1
ATOM 696 C CA . ALA A 1 93 ? -4.108 0.712 -5.482 1.00 90.12 93 ALA A CA 1
ATOM 697 C C . ALA A 1 93 ? -3.660 -0.046 -4.229 1.00 90.12 93 ALA A C 1
ATOM 699 O O . ALA A 1 93 ? -2.704 -0.813 -4.290 1.00 90.12 93 ALA A O 1
ATOM 700 N N . PHE A 1 94 ? -4.345 0.157 -3.108 1.00 89.12 94 PHE A N 1
ATOM 701 C CA . PHE A 1 94 ? -4.096 -0.604 -1.889 1.00 89.12 94 PHE A CA 1
ATOM 702 C C . PHE A 1 94 ? -4.891 -1.902 -1.920 1.00 89.12 94 PHE A C 1
ATOM 704 O O . PHE A 1 94 ? -6.117 -1.878 -1.978 1.00 89.12 94 PHE A O 1
ATOM 711 N N . LEU A 1 95 ? -4.195 -3.024 -1.849 1.00 89.06 95 LEU A N 1
ATOM 712 C CA . LEU A 1 95 ? -4.755 -4.341 -1.600 1.00 89.06 95 LEU A CA 1
ATOM 713 C C . LEU A 1 95 ? -4.760 -4.563 -0.090 1.00 89.06 95 LEU A C 1
ATOM 715 O O . LEU A 1 95 ? -3.717 -4.463 0.564 1.00 89.06 95 LEU A O 1
ATOM 719 N N . VAL A 1 96 ? -5.943 -4.807 0.461 1.00 88.38 96 VAL A N 1
ATOM 720 C CA . VAL A 1 96 ? -6.139 -5.011 1.899 1.00 88.38 96 VAL A CA 1
ATOM 721 C C . VAL A 1 96 ? -7.145 -6.125 2.133 1.00 88.38 96 VAL A C 1
ATOM 723 O O . VAL A 1 96 ? -8.063 -6.315 1.342 1.00 88.38 96 VAL A O 1
ATOM 726 N N . THR A 1 97 ? -7.037 -6.819 3.258 1.00 88.12 97 THR A N 1
ATOM 727 C CA . THR A 1 97 ? -8.089 -7.747 3.691 1.00 88.12 97 THR A CA 1
ATOM 728 C C . THR A 1 97 ? -9.284 -6.986 4.265 1.00 88.12 97 THR A C 1
ATOM 730 O O . THR A 1 97 ? -9.142 -5.857 4.752 1.00 88.12 97 THR A O 1
ATOM 733 N N . GLN A 1 98 ? -10.462 -7.615 4.291 1.00 85.44 98 GLN A N 1
ATOM 734 C CA . GLN A 1 98 ? -11.669 -7.013 4.876 1.00 85.44 98 GLN A CA 1
ATOM 735 C C . GLN A 1 98 ? -11.436 -6.618 6.343 1.00 85.44 98 GLN A C 1
ATOM 737 O O . GLN A 1 98 ? -11.792 -5.523 6.774 1.00 85.44 98 GLN A O 1
ATOM 742 N N . THR A 1 99 ? -10.751 -7.481 7.097 1.00 85.75 99 THR A N 1
ATOM 743 C CA . THR A 1 99 ? -10.419 -7.226 8.507 1.00 85.75 99 THR A CA 1
ATOM 744 C C . THR A 1 99 ? -9.499 -6.021 8.686 1.00 85.75 99 THR A C 1
ATOM 746 O O . THR A 1 99 ? -9.651 -5.270 9.649 1.00 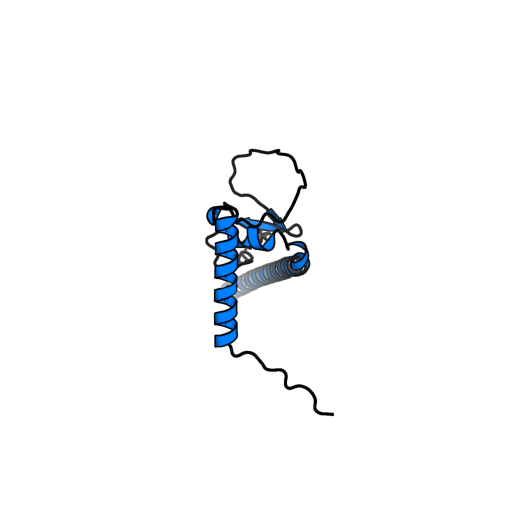85.75 99 THR A O 1
ATOM 749 N N . THR A 1 100 ? -8.571 -5.799 7.755 1.00 84.81 100 THR A N 1
ATOM 750 C CA . THR A 1 100 ? -7.681 -4.634 7.791 1.00 84.81 100 THR A CA 1
ATOM 751 C C . THR A 1 100 ? -8.410 -3.354 7.414 1.00 84.81 100 THR A C 1
ATOM 753 O O . THR A 1 100 ? -8.211 -2.326 8.065 1.00 84.81 100 THR A O 1
ATOM 756 N N . ALA A 1 101 ? -9.286 -3.423 6.406 1.00 84.06 101 ALA A N 1
ATOM 757 C CA . ALA A 1 101 ? -10.148 -2.312 6.030 1.00 84.06 101 ALA A CA 1
ATOM 758 C C . ALA A 1 101 ? -10.957 -1.820 7.236 1.00 84.06 101 ALA A C 1
ATOM 760 O O . ALA A 1 101 ? -10.897 -0.636 7.569 1.00 84.06 101 ALA A O 1
ATOM 761 N N . ASP A 1 102 ? -11.605 -2.741 7.949 1.00 85.06 102 ASP A N 1
ATOM 762 C CA . ASP A 1 102 ? -12.427 -2.428 9.120 1.00 85.06 102 ASP A CA 1
ATOM 763 C C . ASP A 1 102 ? -11.600 -1.900 10.304 1.00 85.06 102 ASP A C 1
ATOM 765 O O . ASP A 1 102 ? -12.053 -1.020 11.039 1.00 85.06 102 ASP A O 1
ATOM 769 N N . LEU A 1 103 ? -10.371 -2.398 10.488 1.00 84.56 103 LEU A N 1
ATOM 770 C CA . LEU A 1 103 ? -9.481 -1.965 11.569 1.00 84.56 103 LEU A CA 1
ATOM 771 C C . LEU A 1 103 ? -8.949 -0.546 11.352 1.00 84.56 103 LEU A C 1
ATOM 773 O O . LEU A 1 103 ? -8.801 0.210 12.311 1.00 84.56 103 LEU A O 1
ATOM 777 N N . VAL A 1 104 ? -8.650 -0.183 10.105 1.00 81.50 104 VAL A N 1
ATOM 778 C CA . VAL A 1 104 ? -7.992 1.092 9.786 1.00 81.50 104 VAL A CA 1
ATOM 779 C C . VAL A 1 104 ? -9.000 2.187 9.457 1.00 81.50 104 VAL A C 1
ATOM 781 O O . VAL A 1 104 ? -8.718 3.359 9.697 1.00 81.50 104 VAL A O 1
ATOM 784 N N . GLN A 1 105 ? -10.196 1.835 8.980 1.00 81.69 105 GLN A N 1
ATOM 785 C CA . GLN A 1 105 ? -11.271 2.783 8.693 1.00 81.69 105 GLN A CA 1
ATOM 786 C C . GLN A 1 105 ? -11.536 3.819 9.810 1.00 81.69 105 GLN A C 1
ATOM 788 O O . GLN A 1 105 ? -11.637 5.001 9.471 1.00 81.69 105 GLN A O 1
ATOM 793 N N . PRO A 1 106 ? -11.625 3.462 11.111 1.00 83.75 106 PRO A N 1
ATOM 794 C CA . PRO A 1 106 ? -11.858 4.449 12.170 1.00 83.75 106 PRO A CA 1
ATOM 795 C C . PRO A 1 106 ? -10.676 5.404 12.396 1.00 83.75 106 PRO A C 1
ATOM 797 O O . PRO A 1 106 ? -10.888 6.560 12.752 1.00 83.75 106 PRO A O 1
ATOM 800 N N . ASP A 1 107 ? -9.447 4.947 12.146 1.00 85.19 107 ASP A N 1
ATOM 801 C CA . ASP A 1 107 ? -8.208 5.701 12.375 1.00 85.19 107 ASP A CA 1
ATOM 802 C C . ASP A 1 107 ? -7.569 6.200 11.064 1.00 85.19 107 ASP A C 1
ATOM 804 O O . ASP A 1 107 ? -6.398 6.586 11.039 1.00 85.19 107 ASP A O 1
ATOM 808 N N . PHE A 1 108 ? -8.325 6.220 9.962 1.00 82.81 108 PHE A N 1
ATOM 809 C CA . PHE A 1 108 ? -7.810 6.471 8.615 1.00 82.81 108 PHE A CA 1
ATOM 810 C C . PHE A 1 108 ? -6.976 7.760 8.512 1.00 82.81 108 PHE A C 1
ATOM 812 O O . PHE A 1 108 ? -5.864 7.746 7.982 1.00 82.81 108 PHE A O 1
ATOM 819 N N . GLU A 1 109 ? -7.462 8.863 9.088 1.00 83.56 109 GLU A N 1
ATOM 820 C CA . GLU A 1 109 ? -6.772 10.164 9.077 1.00 83.56 109 GLU A CA 1
ATOM 821 C C . GLU A 1 109 ? -5.374 10.108 9.712 1.00 83.56 109 GLU A C 1
ATOM 823 O O . GLU A 1 109 ? -4.479 10.861 9.332 1.00 83.56 109 GLU A O 1
ATOM 828 N N . ARG A 1 110 ? -5.148 9.189 10.656 1.00 87.38 110 ARG A N 1
ATOM 829 C CA . ARG A 1 110 ? -3.840 9.005 11.291 1.00 87.38 110 ARG A CA 1
ATOM 830 C C . ARG A 1 110 ? -2.836 8.337 10.356 1.00 87.38 110 ARG A C 1
ATOM 832 O O . ARG A 1 110 ? -1.647 8.641 10.426 1.00 87.38 110 ARG A O 1
ATOM 839 N N . TYR A 1 111 ? -3.308 7.429 9.506 1.00 85.38 111 TYR A N 1
ATOM 840 C CA . TYR A 1 111 ? -2.480 6.664 8.572 1.00 85.38 111 TYR A CA 1
ATOM 841 C C . TYR A 1 111 ? -2.366 7.322 7.198 1.00 85.38 111 TYR A C 1
ATOM 843 O O . TYR A 1 111 ? -1.432 7.028 6.453 1.00 85.38 111 TYR A O 1
ATOM 851 N N . LYS A 1 112 ? -3.264 8.259 6.887 1.00 87.06 112 LYS A N 1
ATOM 852 C CA . LYS A 1 112 ? -3.328 8.995 5.624 1.00 87.06 112 LYS A CA 1
ATOM 853 C C . LYS A 1 112 ? -1.967 9.489 5.099 1.00 87.06 112 LYS A C 1
ATOM 855 O O . LYS A 1 112 ? -1.675 9.164 3.950 1.00 87.06 112 LYS A O 1
ATOM 860 N N . PRO A 1 113 ? -1.091 10.155 5.886 1.00 89.31 113 PRO A N 1
ATOM 861 C CA . PRO A 1 113 ? 0.204 10.616 5.371 1.00 89.31 113 PRO A CA 1
ATOM 862 C C . PRO A 1 113 ? 1.136 9.474 4.945 1.00 89.31 113 PRO A C 1
ATOM 864 O O . PRO A 1 113 ? 1.919 9.611 4.009 1.00 89.31 113 PRO A O 1
ATOM 867 N N . SER A 1 114 ? 1.071 8.332 5.634 1.00 89.94 114 SER A N 1
ATOM 868 C CA . SER A 1 114 ? 1.862 7.150 5.280 1.00 89.94 114 SER A CA 1
ATOM 869 C C . SER A 1 114 ? 1.343 6.493 4.005 1.00 89.94 114 SER A C 1
ATOM 871 O O . SER A 1 114 ? 2.146 6.074 3.177 1.00 89.94 114 SER A O 1
ATOM 873 N N . LEU A 1 115 ? 0.021 6.445 3.828 1.00 88.25 115 LEU A N 1
ATOM 874 C CA . LEU A 1 115 ? -0.605 5.909 2.620 1.00 88.25 115 LEU A CA 1
ATOM 875 C C . LEU A 1 115 ? -0.306 6.792 1.402 1.00 88.25 115 LEU A C 1
ATOM 877 O O . LEU A 1 115 ? 0.087 6.285 0.358 1.00 88.25 115 LEU A O 1
ATOM 881 N N . GLU A 1 116 ? -0.398 8.114 1.544 1.00 90.69 116 GLU A N 1
ATOM 882 C CA . GLU A 1 116 ? -0.022 9.053 0.477 1.00 90.69 116 GLU A CA 1
ATOM 883 C C . GLU A 1 116 ? 1.425 8.824 0.027 1.00 90.69 116 GLU A C 1
ATOM 885 O O . GLU A 1 116 ? 1.678 8.632 -1.162 1.00 90.69 116 GLU A O 1
ATOM 890 N N . ARG A 1 117 ? 2.355 8.704 0.980 1.00 92.69 117 ARG A N 1
ATOM 891 C CA . ARG A 1 117 ? 3.759 8.427 0.671 1.00 92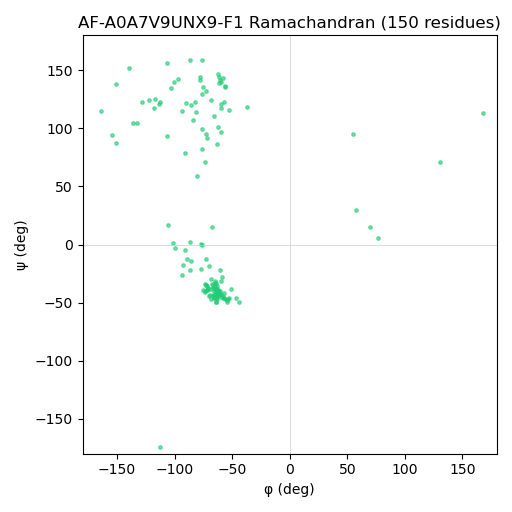.69 117 ARG A CA 1
ATOM 892 C C . ARG A 1 117 ? 3.969 7.078 -0.023 1.00 92.69 117 ARG A C 1
ATOM 894 O O . ARG A 1 117 ? 4.740 7.009 -0.970 1.00 92.69 117 ARG A O 1
ATOM 901 N N . MET A 1 118 ? 3.284 6.015 0.404 1.00 91.25 118 MET A N 1
ATOM 902 C CA . MET A 1 118 ? 3.385 4.705 -0.260 1.00 91.25 118 MET A CA 1
ATOM 903 C C . MET A 1 118 ? 2.916 4.755 -1.716 1.00 91.25 118 MET A C 1
ATOM 905 O O . MET A 1 118 ? 3.523 4.130 -2.583 1.00 91.25 118 MET A O 1
ATOM 909 N N . ALA A 1 119 ? 1.842 5.495 -1.993 1.00 90.81 119 ALA A N 1
ATOM 910 C CA . ALA A 1 119 ? 1.343 5.660 -3.352 1.00 90.81 119 ALA A CA 1
ATOM 911 C C . ALA A 1 119 ? 2.310 6.484 -4.223 1.00 90.81 119 ALA A C 1
ATOM 913 O O . ALA A 1 119 ? 2.500 6.162 -5.397 1.00 90.81 119 ALA A O 1
ATOM 914 N N . GLU A 1 120 ? 2.941 7.514 -3.653 1.00 92.50 120 GLU A N 1
ATOM 915 C CA . GLU A 1 120 ? 3.989 8.297 -4.320 1.00 92.50 120 GLU A CA 1
ATOM 916 C C . GLU A 1 120 ? 5.227 7.447 -4.634 1.00 92.50 120 GLU A C 1
ATOM 918 O O . GLU A 1 120 ? 5.668 7.429 -5.785 1.00 92.50 120 GLU A O 1
ATOM 923 N N . ASP A 1 121 ? 5.732 6.697 -3.647 1.00 93.69 121 ASP A N 1
ATOM 924 C CA . ASP A 1 121 ? 6.888 5.805 -3.793 1.00 93.69 121 ASP A CA 1
ATOM 925 C C . ASP A 1 121 ? 6.627 4.765 -4.905 1.00 93.69 121 ASP A C 1
ATOM 927 O O . ASP A 1 121 ? 7.458 4.567 -5.795 1.00 93.69 121 ASP A O 1
ATOM 931 N N . TRP A 1 122 ? 5.430 4.165 -4.927 1.00 93.12 122 TRP A N 1
ATOM 932 C CA . TRP A 1 122 ? 5.022 3.224 -5.977 1.00 93.12 122 TRP A CA 1
ATOM 933 C C . TRP A 1 122 ? 4.999 3.876 -7.367 1.00 93.12 122 TRP A C 1
ATOM 935 O O . TRP A 1 122 ? 5.468 3.299 -8.352 1.00 93.12 122 TRP A O 1
ATOM 945 N N . GLN A 1 123 ? 4.476 5.102 -7.469 1.00 91.31 123 GLN A N 1
ATOM 946 C CA . GLN A 1 123 ? 4.409 5.826 -8.739 1.00 91.31 123 GLN A CA 1
ATOM 947 C C . GLN A 1 123 ? 5.807 6.199 -9.255 1.00 91.31 123 GLN A C 1
ATOM 949 O O . GLN A 1 123 ? 6.059 6.157 -10.466 1.00 91.31 123 GLN A O 1
ATOM 954 N N . GLU A 1 124 ? 6.727 6.566 -8.362 1.00 93.62 124 GLU A N 1
ATOM 955 C CA . GLU A 1 124 ? 8.125 6.816 -8.707 1.00 93.62 124 GLU A CA 1
ATOM 956 C C . GLU A 1 124 ? 8.805 5.540 -9.219 1.00 93.62 124 GLU A C 1
ATOM 958 O O . GLU A 1 124 ? 9.419 5.553 -10.294 1.00 93.62 124 GLU A O 1
ATOM 963 N N . GLU A 1 125 ? 8.608 4.418 -8.527 1.00 93.38 125 GLU A N 1
ATOM 964 C CA . GLU A 1 125 ? 9.165 3.125 -8.916 1.00 93.38 125 GLU A CA 1
ATOM 965 C C . GLU A 1 125 ? 8.611 2.650 -10.271 1.00 93.38 125 GLU A C 1
ATOM 967 O O . GLU A 1 125 ? 9.372 2.229 -11.148 1.00 93.38 125 GLU A O 1
ATOM 972 N N . LYS A 1 126 ? 7.307 2.833 -10.525 1.00 91.25 126 LYS A N 1
ATOM 973 C CA . LYS A 1 126 ? 6.684 2.562 -11.832 1.00 91.25 126 LYS A CA 1
ATOM 974 C C . LYS A 1 126 ? 7.351 3.352 -12.954 1.00 91.25 126 LYS A C 1
ATOM 976 O O . LYS A 1 126 ? 7.663 2.807 -14.018 1.00 91.25 126 LYS A O 1
ATOM 981 N N . ASN A 1 127 ? 7.582 4.643 -12.730 1.00 90.50 127 ASN A N 1
ATOM 982 C CA . ASN A 1 127 ? 8.227 5.510 -13.710 1.00 90.50 127 ASN A CA 1
ATOM 983 C C . ASN A 1 127 ? 9.660 5.054 -14.005 1.00 90.50 127 ASN A C 1
ATOM 985 O O . ASN A 1 127 ? 10.085 5.057 -15.167 1.00 90.50 127 ASN A O 1
ATOM 989 N N . GLN A 1 128 ? 10.404 4.652 -12.974 1.00 92.44 128 GLN A N 1
ATOM 990 C CA . GLN A 1 128 ? 11.742 4.099 -13.133 1.00 92.44 128 GLN A CA 1
ATOM 991 C C . GLN A 1 128 ? 11.710 2.781 -13.915 1.00 92.44 128 GLN A C 1
ATOM 993 O O . GLN A 1 128 ? 12.410 2.658 -14.925 1.00 92.44 128 GLN A O 1
ATOM 998 N N . PHE A 1 129 ? 10.843 1.846 -13.529 1.00 92.06 129 PHE A N 1
ATOM 999 C CA . PHE A 1 129 ? 10.669 0.561 -14.201 1.00 92.06 129 PHE A CA 1
ATOM 1000 C C . PHE A 1 129 ? 10.401 0.736 -15.704 1.00 92.06 129 PHE A C 1
ATOM 1002 O O . PHE A 1 129 ? 11.070 0.128 -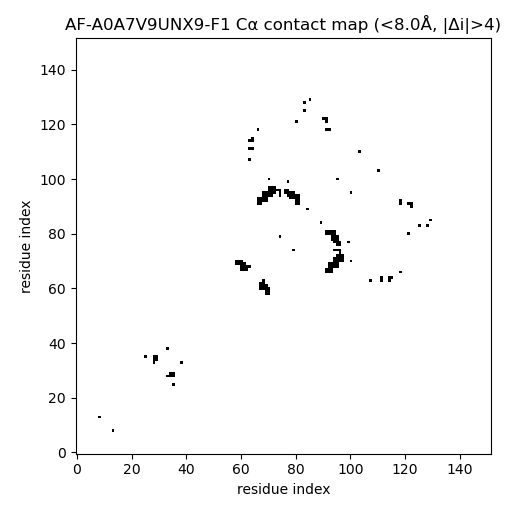16.545 1.00 92.06 129 PHE A O 1
ATOM 1009 N N . MET A 1 130 ? 9.497 1.646 -16.082 1.00 89.50 130 MET A N 1
ATOM 1010 C CA . MET A 1 130 ? 9.192 1.907 -17.494 1.00 89.50 130 MET A CA 1
ATOM 1011 C C . MET A 1 130 ? 10.379 2.502 -18.265 1.00 89.50 130 MET A C 1
ATOM 1013 O O . MET A 1 130 ? 10.596 2.158 -19.434 1.00 89.50 130 MET A O 1
ATOM 1017 N N . ARG A 1 131 ? 11.186 3.361 -17.629 1.00 88.75 131 ARG A N 1
ATOM 1018 C CA . ARG A 1 131 ? 12.418 3.899 -18.236 1.00 88.75 131 ARG A CA 1
ATOM 1019 C C . ARG A 1 131 ? 13.452 2.802 -18.468 1.00 88.75 131 ARG A C 1
ATOM 1021 O O . ARG A 1 131 ? 14.054 2.749 -19.542 1.00 88.75 131 ARG A O 1
ATOM 1028 N N . GLU A 1 132 ? 13.639 1.913 -17.501 1.00 90.19 132 GLU A N 1
ATOM 1029 C CA . GLU A 1 132 ? 14.573 0.792 -17.615 1.00 90.19 132 GLU A CA 1
ATOM 1030 C C . GLU A 1 132 ? 14.162 -0.174 -18.729 1.00 90.19 132 GLU A C 1
ATOM 1032 O O . GLU A 1 132 ? 14.990 -0.540 -19.568 1.00 90.19 132 GLU A O 1
ATOM 1037 N N . GLN A 1 133 ? 12.872 -0.504 -18.825 1.00 86.81 133 GLN A N 1
ATOM 1038 C CA . GLN A 1 133 ? 12.353 -1.345 -19.904 1.00 86.81 133 GLN A CA 1
ATOM 1039 C C . GLN A 1 133 ? 12.520 -0.699 -21.284 1.00 86.81 133 GLN A C 1
ATOM 1041 O O . GLN A 1 133 ? 12.856 -1.374 -22.264 1.00 86.81 133 GLN A O 1
ATOM 1046 N N . ALA A 1 134 ? 12.331 0.618 -21.386 1.00 85.62 134 ALA A N 1
ATOM 1047 C CA . ALA A 1 134 ? 12.579 1.347 -22.625 1.00 85.62 134 ALA A CA 1
ATOM 1048 C C . ALA A 1 134 ? 14.066 1.326 -23.026 1.00 85.62 134 ALA A C 1
ATOM 1050 O O . ALA A 1 134 ? 14.377 1.201 -24.216 1.00 85.62 134 ALA A O 1
ATOM 1051 N N . ASN A 1 135 ? 14.981 1.416 -22.057 1.00 87.31 135 ASN A N 1
ATOM 1052 C CA . ASN A 1 135 ? 16.422 1.361 -22.299 1.00 87.31 135 ASN A CA 1
ATOM 1053 C C . ASN A 1 135 ? 16.874 -0.032 -22.754 1.00 87.31 135 ASN A C 1
ATOM 1055 O O . ASN A 1 135 ? 17.518 -0.133 -23.798 1.00 87.31 135 ASN A O 1
ATOM 1059 N N . ARG A 1 136 ? 16.430 -1.105 -22.083 1.00 85.31 136 ARG A N 1
ATOM 1060 C CA . ARG A 1 136 ? 16.723 -2.495 -22.488 1.00 85.31 136 ARG A CA 1
ATOM 1061 C C . ARG A 1 136 ? 16.320 -2.763 -23.941 1.00 85.31 136 ARG A C 1
ATOM 1063 O O . ARG A 1 136 ? 17.142 -3.178 -24.754 1.00 85.31 136 ARG A O 1
ATOM 1070 N N . LYS A 1 137 ? 15.101 -2.363 -24.329 1.00 81.81 137 LYS A N 1
ATOM 1071 C CA . LYS A 1 137 ? 14.609 -2.491 -25.717 1.00 81.81 137 LYS A CA 1
ATOM 1072 C C . LYS A 1 137 ? 15.458 -1.730 -26.743 1.00 81.81 137 LYS A C 1
ATOM 1074 O O . LYS A 1 137 ? 15.508 -2.116 -27.914 1.00 81.81 137 LYS A O 1
ATOM 1079 N N . ARG A 1 138 ? 16.077 -0.608 -26.361 1.00 79.69 138 ARG A N 1
ATOM 1080 C CA . ARG A 1 138 ? 16.966 0.161 -27.250 1.00 79.69 138 ARG A CA 1
ATOM 1081 C C . ARG A 1 138 ? 18.313 -0.530 -27.419 1.00 79.69 138 ARG A C 1
ATOM 1083 O O . ARG A 1 138 ? 18.838 -0.536 -28.534 1.00 79.69 138 ARG A O 1
ATOM 1090 N N . ASP A 1 139 ? 18.839 -1.112 -26.352 1.00 81.44 139 ASP A N 1
ATOM 1091 C CA . ASP A 1 139 ? 20.123 -1.806 -26.374 1.00 81.44 139 ASP A CA 1
ATOM 1092 C C . ASP A 1 139 ? 20.033 -3.130 -27.141 1.00 81.44 139 ASP A C 1
ATOM 1094 O O . ASP A 1 139 ? 20.888 -3.385 -27.993 1.00 81.44 139 ASP A O 1
ATOM 1098 N N . ASP A 1 140 ? 18.929 -3.868 -27.000 1.00 77.31 140 ASP A N 1
ATOM 1099 C CA . ASP A 1 140 ? 18.642 -5.073 -27.792 1.00 77.31 140 ASP A CA 1
ATOM 1100 C C . ASP A 1 140 ? 18.522 -4.770 -29.294 1.00 77.31 140 ASP A C 1
ATOM 1102 O O . ASP A 1 140 ? 19.037 -5.489 -30.153 1.00 77.31 140 ASP A O 1
ATOM 1106 N N . LYS A 1 141 ? 17.897 -3.642 -29.657 1.00 73.69 141 LYS A N 1
ATOM 1107 C CA . LYS A 1 141 ? 17.823 -3.210 -31.064 1.00 73.69 141 LYS A CA 1
ATOM 1108 C C . LYS A 1 141 ? 19.189 -2.810 -31.626 1.00 73.69 141 LYS A C 1
ATOM 1110 O O . LYS A 1 141 ? 19.438 -2.997 -32.820 1.00 73.69 141 LYS A O 1
ATOM 1115 N N . LYS A 1 142 ? 20.072 -2.228 -30.808 1.00 72.50 142 LYS A N 1
ATOM 1116 C CA . LYS A 1 142 ? 21.435 -1.857 -31.224 1.00 72.50 142 LYS A CA 1
ATOM 1117 C C . LYS A 1 142 ? 22.333 -3.082 -31.365 1.00 72.50 142 LYS A C 1
ATOM 1119 O O . LYS A 1 142 ? 23.118 -3.130 -32.314 1.00 72.50 142 LYS A O 1
ATOM 1124 N N . SER A 1 143 ? 22.223 -4.050 -30.457 1.00 72.69 143 SER A N 1
ATOM 1125 C CA . SER A 1 143 ? 22.986 -5.298 -30.516 1.00 72.69 143 SER A CA 1
ATOM 1126 C C . SER A 1 143 ? 22.571 -6.131 -31.732 1.00 72.69 143 SER A C 1
ATOM 1128 O O . SER A 1 143 ? 23.441 -6.505 -32.516 1.00 72.69 143 SER A O 1
ATOM 1130 N N . ALA A 1 144 ? 21.268 -6.279 -31.998 1.00 74.75 144 ALA A N 1
ATOM 1131 C CA . ALA A 1 144 ? 20.758 -6.986 -33.176 1.00 74.75 144 ALA A CA 1
ATOM 1132 C C . ALA A 1 144 ? 21.267 -6.384 -34.502 1.00 74.75 144 ALA A C 1
ATOM 1134 O O . ALA A 1 144 ? 21.770 -7.103 -35.365 1.00 74.75 144 ALA A O 1
ATOM 1135 N N . LYS A 1 145 ? 21.233 -5.050 -34.645 1.00 70.25 145 LYS A N 1
ATOM 1136 C CA . LYS A 1 145 ? 21.748 -4.359 -35.845 1.00 70.25 145 LYS A CA 1
ATOM 1137 C C . LYS A 1 145 ? 23.260 -4.511 -36.036 1.00 70.25 145 LYS A C 1
ATOM 1139 O O . LYS A 1 145 ? 23.739 -4.521 -37.168 1.00 70.25 145 LYS A O 1
ATOM 1144 N N . ARG A 1 146 ? 24.032 -4.586 -34.946 1.00 69.31 146 ARG A N 1
ATOM 1145 C CA . ARG A 1 146 ? 25.490 -4.786 -35.002 1.00 69.31 146 ARG A CA 1
ATOM 1146 C C . ARG A 1 146 ? 25.863 -6.218 -35.378 1.00 69.31 146 ARG A C 1
ATOM 1148 O O . ARG A 1 146 ? 26.863 -6.400 -36.068 1.00 69.31 146 ARG A O 1
ATOM 1155 N N . SER A 1 147 ? 25.074 -7.196 -34.947 1.00 68.81 147 SER A N 1
ATOM 1156 C CA . SER A 1 147 ? 25.268 -8.606 -35.292 1.00 68.81 147 SER A CA 1
ATOM 1157 C C . SER A 1 147 ? 24.954 -8.880 -36.764 1.00 68.81 147 SER A C 1
ATOM 1159 O O . SER A 1 147 ? 25.771 -9.493 -37.442 1.00 68.81 147 SER A O 1
ATOM 1161 N N . ASP A 1 148 ? 23.854 -8.333 -37.291 1.00 73.94 148 ASP A N 1
ATOM 1162 C CA . ASP A 1 148 ? 23.464 -8.485 -38.706 1.00 73.94 148 ASP A CA 1
ATOM 1163 C C . ASP A 1 148 ? 24.491 -7.853 -39.668 1.00 73.94 148 ASP A C 1
ATOM 1165 O O . ASP A 1 148 ? 24.870 -8.436 -40.681 1.00 73.94 148 ASP A O 1
ATOM 1169 N N . LYS A 1 149 ? 25.060 -6.696 -39.297 1.00 69.12 149 LYS A N 1
ATOM 1170 C CA . LYS A 1 149 ? 26.131 -6.045 -40.074 1.00 69.12 149 LYS A CA 1
ATOM 1171 C C . LYS A 1 149 ? 27.472 -6.794 -40.040 1.00 69.12 149 LYS A C 1
ATOM 1173 O O . LYS A 1 149 ? 28.325 -6.519 -40.871 1.00 69.12 149 LYS A O 1
ATOM 1178 N N . ARG A 1 150 ? 27.691 -7.694 -39.076 1.00 67.06 150 ARG A N 1
ATOM 1179 C CA . ARG A 1 150 ? 28.918 -8.507 -38.976 1.00 67.06 150 ARG A CA 1
ATOM 1180 C C . ARG A 1 150 ? 28.837 -9.829 -39.743 1.00 67.06 150 ARG A C 1
ATOM 1182 O O . ARG A 1 150 ? 29.865 -10.476 -39.895 1.00 67.06 150 ARG A O 1
ATOM 1189 N N . GLN A 1 151 ? 27.645 -10.232 -4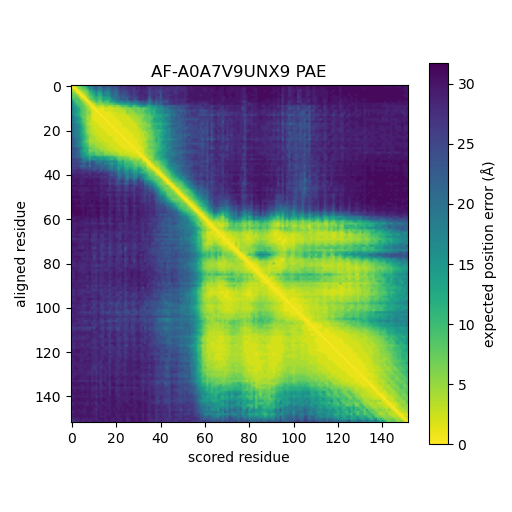0.181 1.00 67.56 151 GLN A N 1
ATOM 1190 C CA . GLN A 1 151 ? 27.413 -11.476 -40.925 1.00 67.56 151 GLN A CA 1
ATOM 1191 C C . GLN A 1 151 ? 27.257 -11.266 -42.441 1.00 67.56 151 GLN A C 1
ATOM 1193 O O . GLN A 1 151 ? 27.046 -12.236 -43.166 1.00 67.56 151 GLN A O 1
ATOM 1198 N N . ARG A 1 152 ? 27.372 -10.021 -42.916 1.00 54.62 152 ARG A N 1
ATOM 1199 C CA . ARG A 1 152 ? 27.435 -9.647 -44.334 1.00 54.62 152 ARG A CA 1
ATOM 1200 C C . ARG A 1 152 ? 28.830 -9.157 -44.681 1.00 54.62 152 ARG A C 1
ATOM 1202 O O . ARG A 1 152 ? 29.264 -9.446 -45.812 1.00 54.62 152 ARG A O 1
#

Foldseek 3Di:
DDDDDPPDDDPVRVVVVVVVVVVVVVVVCVVVVNDPVNPPPPPDDDDDDDDDDPDPDPQPFDAALNATETADQPDPDQWDWDDADQDPPDATYTYHHPVSCVVCVVVRVVCRVVVVVVRVVVVVVNVVVNVVVVVVVVVVVVVVVVVVVVVD

Mean predicted aligned error: 17.94 Å

Nearest PDB structures (foldseek):
  3c18-assembly2_C  TM=6.490E-01  e=2.171E+00  Exiguobacterium sibiricum 255-15
  8h6l-assembly1_4J  TM=2.066E-01  e=2.171E+00  Homo sapiens
  8h6k-assembly1_4J  TM=1.968E-01  e=2.653E+00  Homo sapiens

Solvent-accessible surface area (backbone atoms only — not comparable to full-atom values): 9579 Å² total; per-residue (Å²): 138,86,80,80,80,79,78,74,74,50,72,68,57,52,50,51,50,52,53,50,53,51,52,51,52,51,53,51,35,53,74,70,70,44,54,81,90,65,73,61,84,86,80,75,87,84,80,94,74,80,91,82,80,95,67,97,61,95,71,72,70,45,70,56,88,87,32,46,29,44,73,37,77,85,56,92,50,70,73,36,66,74,81,86,71,93,60,87,81,71,68,71,38,38,37,19,20,64,70,43,50,65,66,39,61,86,50,37,82,79,47,38,68,60,52,50,47,50,46,51,54,51,52,52,50,47,54,50,52,54,52,52,56,55,48,53,58,51,52,54,54,52,51,52,56,55,53,58,66,71,78,111

pLDDT: mean 74.19, std 16.88, range [33.88, 93.69]